Protein AF-A0A8D8FX89-F1 (afdb_monomer_lite)

Sequence (157 aa):
HHYVAQTLTFMVSGNMDKGSTEYHLEAAITKVFGTEAGWYVCDEAIQLLGGNGYMKATGLEQFMRDMRVFRIFEGANDVLRLFIALTGIQFAGQQLKGLQKAFKNPLMNMGLILQEGSKRLSRSIGSGGTNLEQFVADTLKDSAKLCAQSRSADNDR

Structure (mmCIF, N/CA/C/O backbone):
data_AF-A0A8D8FX89-F1
#
_entry.id   AF-A0A8D8FX89-F1
#
loop_
_atom_site.group_PDB
_atom_site.id
_atom_site.type_symbol
_atom_site.label_atom_id
_atom_site.label_alt_id
_atom_site.label_comp_id
_atom_site.label_asym_id
_atom_site.label_entity_id
_atom_site.label_seq_id
_atom_site.pdbx_PDB_ins_code
_atom_site.Cartn_x
_atom_site.Cartn_y
_atom_site.Cartn_z
_atom_site.occupancy
_atom_site.B_iso_or_equiv
_atom_site.auth_seq_id
_atom_site.auth_comp_id
_atom_site.auth_asym_id
_atom_site.auth_atom_id
_atom_site.pdbx_PDB_model_num
ATOM 1 N N . HIS A 1 1 ? 8.819 -2.875 -1.252 1.00 86.81 1 HIS A N 1
ATOM 2 C CA . HIS A 1 1 ? 7.645 -2.277 -1.930 1.00 86.81 1 HIS A CA 1
ATOM 3 C C . HIS A 1 1 ? 6.708 -3.311 -2.548 1.00 86.81 1 HIS A C 1
ATOM 5 O O . HIS A 1 1 ? 5.559 -3.367 -2.128 1.00 86.81 1 HIS A O 1
ATOM 11 N N . HIS A 1 2 ? 7.178 -4.161 -3.470 1.00 93.81 2 HIS A N 1
ATOM 12 C CA . HIS A 1 2 ? 6.320 -5.123 -4.181 1.00 93.81 2 HIS A CA 1
ATOM 13 C C . HIS A 1 2 ? 5.500 -6.051 -3.262 1.00 93.81 2 HIS A C 1
ATOM 15 O O . HIS A 1 2 ? 4.281 -6.094 -3.379 1.00 93.81 2 HIS A O 1
ATOM 21 N N . TYR A 1 3 ? 6.145 -6.705 -2.287 1.00 97.00 3 TYR A N 1
ATOM 22 C CA . TYR A 1 3 ? 5.474 -7.611 -1.341 1.00 97.00 3 TYR A CA 1
ATOM 23 C C . TYR A 1 3 ? 4.303 -6.955 -0.589 1.00 97.00 3 TYR A C 1
ATOM 25 O O . TYR A 1 3 ? 3.225 -7.533 -0.465 1.00 97.00 3 TYR A O 1
ATOM 33 N N . VAL A 1 4 ? 4.489 -5.713 -0.129 1.00 96.75 4 VAL A N 1
ATOM 34 C CA . VAL A 1 4 ? 3.443 -4.963 0.582 1.00 96.75 4 VAL A CA 1
ATOM 35 C C . VAL A 1 4 ? 2.292 -4.621 -0.364 1.00 96.75 4 VAL A C 1
ATOM 37 O O . VAL A 1 4 ? 1.142 -4.856 -0.016 1.00 96.75 4 VAL A O 1
ATOM 40 N N . ALA A 1 5 ? 2.583 -4.135 -1.576 1.00 96.44 5 ALA A N 1
ATOM 41 C CA . ALA A 1 5 ? 1.551 -3.796 -2.559 1.00 96.44 5 ALA A CA 1
ATOM 42 C C . ALA A 1 5 ? 0.707 -5.022 -2.949 1.00 96.44 5 ALA A C 1
ATOM 44 O O . ALA A 1 5 ? -0.521 -4.942 -3.010 1.00 96.44 5 ALA A O 1
ATOM 45 N N . GLN A 1 6 ? 1.362 -6.168 -3.146 1.00 97.19 6 GLN A N 1
ATOM 46 C CA . GLN A 1 6 ? 0.696 -7.436 -3.417 1.00 97.19 6 GLN A CA 1
ATOM 47 C C . GLN A 1 6 ? -0.192 -7.860 -2.238 1.00 97.19 6 GLN A C 1
ATOM 49 O O . GLN A 1 6 ? -1.367 -8.162 -2.434 1.00 97.19 6 GLN A O 1
ATOM 54 N N . THR A 1 7 ? 0.337 -7.809 -1.012 1.00 97.94 7 THR A N 1
ATOM 55 C CA . THR A 1 7 ? -0.406 -8.174 0.206 1.00 97.94 7 THR A CA 1
ATOM 56 C C . THR A 1 7 ? -1.643 -7.295 0.401 1.00 97.94 7 THR A C 1
ATOM 58 O O . THR A 1 7 ? -2.725 -7.816 0.653 1.00 97.94 7 THR A O 1
ATOM 61 N N . LEU A 1 8 ? -1.514 -5.975 0.231 1.00 97.38 8 LEU A N 1
ATOM 62 C CA . LEU A 1 8 ? -2.633 -5.031 0.316 1.00 97.38 8 LEU A CA 1
ATOM 63 C C . LEU A 1 8 ? -3.727 -5.359 -0.710 1.00 97.38 8 LEU A C 1
ATOM 65 O O . LEU A 1 8 ? -4.900 -5.453 -0.361 1.00 97.38 8 LEU A O 1
ATOM 69 N N . THR A 1 9 ? -3.331 -5.616 -1.958 1.00 96.75 9 THR A N 1
ATOM 70 C CA . THR A 1 9 ? -4.263 -5.940 -3.049 1.00 96.75 9 THR A CA 1
ATOM 71 C C . THR A 1 9 ? -5.046 -7.225 -2.770 1.00 96.75 9 THR A C 1
ATOM 73 O O . THR A 1 9 ? -6.272 -7.251 -2.902 1.00 96.75 9 THR A O 1
ATOM 76 N N . PHE A 1 10 ? -4.363 -8.289 -2.339 1.00 97.88 10 PHE A N 1
ATOM 77 C CA . PHE A 1 10 ? -5.017 -9.561 -2.013 1.00 97.88 10 PHE A CA 1
ATOM 78 C C . PHE A 1 10 ? -5.865 -9.494 -0.742 1.00 97.88 10 PHE A C 1
ATOM 80 O O . PHE A 1 10 ? -6.912 -10.129 -0.665 1.00 97.88 10 PHE A O 1
ATOM 87 N N . MET A 1 11 ? -5.457 -8.700 0.245 1.00 97.31 11 MET A N 1
ATOM 88 C CA . MET A 1 11 ? -6.252 -8.484 1.450 1.00 97.31 11 MET A CA 1
ATOM 89 C C . MET A 1 11 ? -7.567 -7.762 1.132 1.00 97.31 11 MET A C 1
ATOM 91 O O . MET A 1 11 ? -8.620 -8.191 1.594 1.00 97.31 11 MET A O 1
ATOM 95 N N . VAL A 1 12 ? -7.525 -6.693 0.329 1.00 96.94 12 VAL A N 1
ATOM 96 C CA . VAL A 1 12 ? -8.732 -5.935 -0.036 1.00 96.94 12 VAL A CA 1
ATOM 97 C C . VAL A 1 12 ? -9.670 -6.777 -0.896 1.00 96.94 12 VAL A C 1
ATOM 99 O O . VAL A 1 12 ? -10.850 -6.871 -0.570 1.00 96.94 12 VAL A O 1
ATOM 102 N N . SER A 1 13 ? -9.158 -7.446 -1.932 1.00 97.00 13 SER A N 1
ATOM 103 C CA . SER A 1 13 ? -9.977 -8.356 -2.753 1.00 97.00 13 SER A CA 1
ATOM 104 C C . SER A 1 13 ? -10.581 -9.490 -1.922 1.00 97.00 13 SER A C 1
ATOM 106 O O . SER A 1 13 ? -11.785 -9.712 -1.983 1.00 97.00 13 SER A O 1
ATOM 108 N N . GLY A 1 14 ? -9.800 -10.119 -1.040 1.00 97.31 14 GLY A N 1
ATOM 109 C CA . GLY A 1 14 ? -10.310 -11.149 -0.135 1.00 97.31 14 GLY A CA 1
ATOM 110 C C . GLY A 1 14 ? -11.377 -10.644 0.846 1.00 97.31 14 GLY A C 1
ATOM 111 O O . GLY A 1 14 ? -12.271 -11.400 1.222 1.00 97.31 14 GLY A O 1
ATOM 112 N N . ASN A 1 15 ? -11.322 -9.375 1.262 1.00 95.81 15 ASN A N 1
ATOM 113 C CA . ASN A 1 15 ? -12.380 -8.761 2.069 1.00 95.81 15 ASN A CA 1
ATOM 114 C C . ASN A 1 15 ? -13.655 -8.518 1.247 1.00 95.81 15 ASN A C 1
ATOM 116 O O . ASN A 1 15 ? -14.753 -8.743 1.758 1.00 95.81 15 ASN A O 1
ATOM 120 N N . MET A 1 16 ? -13.517 -8.100 -0.014 1.00 95.88 16 MET A N 1
ATOM 121 C CA . MET A 1 16 ? -14.644 -7.921 -0.938 1.00 95.88 16 MET A CA 1
ATOM 122 C C . MET A 1 16 ? -15.337 -9.257 -1.234 1.00 95.88 16 MET A C 1
ATOM 124 O O . MET A 1 16 ? -16.559 -9.340 -1.137 1.00 95.88 16 MET A O 1
ATOM 128 N N . ASP A 1 17 ? -14.570 -10.319 -1.485 1.00 97.38 17 ASP A N 1
ATOM 129 C CA . ASP A 1 17 ? -15.102 -11.666 -1.738 1.00 97.38 17 ASP A CA 1
ATOM 130 C C . ASP A 1 17 ? -15.859 -12.237 -0.527 1.00 97.38 17 ASP A C 1
ATOM 132 O O . ASP A 1 17 ? -16.818 -12.993 -0.675 1.00 97.38 17 ASP A O 1
ATOM 136 N N . LYS A 1 18 ? -15.471 -11.840 0.693 1.00 96.19 18 LYS A N 1
ATOM 137 C CA . LYS A 1 18 ? -16.187 -12.173 1.938 1.00 96.19 18 LYS A CA 1
ATOM 138 C C . LYS A 1 18 ? -17.456 -11.340 2.162 1.00 96.19 18 LYS A C 1
ATOM 140 O O . LYS A 1 18 ? -18.119 -11.522 3.181 1.00 96.19 18 LYS A O 1
ATOM 145 N N . GLY A 1 19 ? -17.793 -10.433 1.245 1.00 94.44 19 GLY A N 1
ATOM 146 C CA . GLY A 1 19 ? -18.969 -9.572 1.329 1.00 94.44 19 GLY A CA 1
ATOM 147 C C . GLY A 1 19 ? -18.790 -8.343 2.222 1.00 94.44 19 GLY A C 1
ATOM 148 O O . GLY A 1 19 ? -19.790 -7.774 2.658 1.00 94.44 19 GLY A O 1
ATOM 149 N N . SER A 1 20 ? -17.552 -7.924 2.519 1.00 93.62 20 SER A N 1
ATOM 150 C CA . SER A 1 20 ? -17.333 -6.659 3.230 1.00 93.62 20 SER A CA 1
ATOM 151 C C . SER A 1 20 ? -17.839 -5.494 2.382 1.00 93.62 20 SER A C 1
ATOM 153 O O . SER A 1 20 ? -17.449 -5.353 1.224 1.00 93.62 20 SER A O 1
ATOM 155 N N . THR A 1 21 ? -18.682 -4.642 2.960 1.00 90.19 21 THR A N 1
ATOM 156 C CA . THR A 1 21 ? -19.192 -3.427 2.303 1.00 90.19 21 THR A CA 1
ATOM 157 C C . THR A 1 21 ? -18.333 -2.199 2.601 1.00 90.19 21 THR A C 1
ATOM 159 O O . THR A 1 21 ? -18.351 -1.236 1.845 1.00 90.19 21 THR A O 1
ATOM 162 N N . GLU A 1 22 ? -17.542 -2.246 3.673 1.00 88.56 22 GLU A N 1
ATOM 163 C CA . GLU A 1 22 ? -16.663 -1.164 4.117 1.00 88.56 22 GLU A CA 1
ATOM 164 C C . GLU A 1 22 ? -15.215 -1.506 3.741 1.00 88.56 22 GLU A C 1
ATOM 166 O O . GLU A 1 22 ? -14.505 -2.168 4.493 1.00 88.56 22 GLU A O 1
ATOM 171 N N . TYR A 1 23 ? -14.794 -1.118 2.535 1.00 92.31 23 TYR A N 1
ATOM 172 C CA . TYR A 1 23 ? -13.415 -1.325 2.052 1.00 92.31 23 TYR A CA 1
ATOM 173 C C . TYR A 1 23 ? -12.831 -0.098 1.340 1.00 92.31 23 TYR A C 1
ATOM 175 O O . TYR A 1 23 ? -11.728 -0.147 0.791 1.00 92.31 23 TYR A O 1
ATOM 183 N N . HIS A 1 24 ? -13.574 1.011 1.293 1.00 92.69 24 HIS A N 1
ATOM 184 C CA . HIS A 1 24 ? -13.187 2.201 0.535 1.00 92.69 24 HIS A CA 1
ATOM 185 C C . HIS A 1 24 ? -11.870 2.809 1.031 1.00 92.69 24 HIS A C 1
ATOM 187 O O . HIS A 1 24 ? -11.076 3.302 0.228 1.00 92.69 24 HIS A O 1
ATOM 193 N N . LEU A 1 25 ? -11.616 2.750 2.342 1.00 94.00 25 LEU A N 1
ATOM 194 C CA . LEU A 1 25 ? -10.399 3.284 2.943 1.00 94.00 25 LEU A CA 1
ATOM 195 C C . LEU A 1 25 ? -9.182 2.429 2.571 1.00 94.00 25 LEU A C 1
ATOM 197 O O . LEU A 1 25 ? -8.175 2.947 2.091 1.00 94.00 25 LEU A O 1
ATOM 201 N N . GLU A 1 26 ? -9.291 1.114 2.737 1.00 94.75 26 GLU A N 1
ATOM 202 C CA . GLU A 1 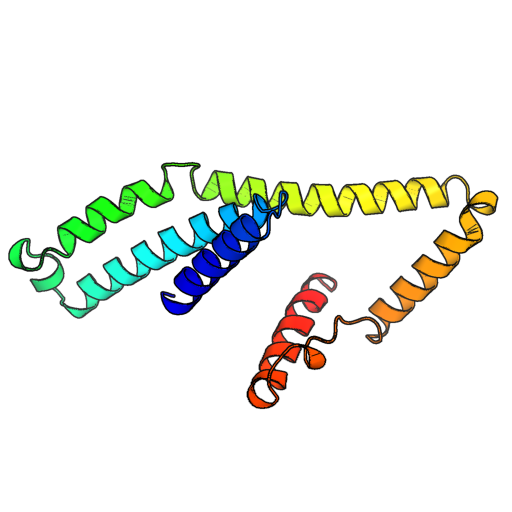26 ? -8.247 0.144 2.421 1.00 94.75 26 GLU A CA 1
ATOM 203 C C . GLU A 1 26 ? -7.951 0.116 0.918 1.00 94.75 26 GLU A C 1
ATOM 205 O O . GLU A 1 26 ? -6.786 0.044 0.519 1.00 94.75 26 GLU A O 1
ATOM 210 N N . ALA A 1 27 ? -8.977 0.247 0.073 1.00 95.88 27 ALA A N 1
ATOM 211 C CA . ALA A 1 27 ? -8.822 0.371 -1.372 1.00 95.88 27 ALA A CA 1
ATOM 212 C C . ALA A 1 27 ? -8.066 1.654 -1.756 1.00 95.88 27 ALA A C 1
ATOM 214 O O . ALA A 1 27 ? -7.130 1.595 -2.557 1.00 95.88 27 ALA A O 1
ATOM 215 N N . ALA A 1 28 ? -8.400 2.799 -1.146 1.00 97.00 28 ALA A N 1
ATOM 216 C CA . ALA A 1 28 ? -7.690 4.057 -1.378 1.00 97.00 28 ALA A CA 1
ATOM 217 C C . ALA A 1 28 ? -6.213 3.967 -0.952 1.00 97.00 28 ALA A C 1
ATOM 219 O O . ALA A 1 28 ? -5.329 4.368 -1.713 1.00 97.00 28 ALA A O 1
ATOM 220 N N . ILE A 1 29 ? -5.931 3.385 0.222 1.00 97.06 29 ILE A N 1
ATOM 221 C CA . ILE A 1 29 ? -4.561 3.144 0.708 1.00 97.06 29 ILE A CA 1
ATOM 222 C C . ILE A 1 29 ? -3.797 2.254 -0.278 1.00 97.06 29 ILE A C 1
ATOM 224 O O . ILE A 1 29 ? -2.672 2.577 -0.664 1.00 97.06 29 ILE A O 1
ATOM 228 N N . THR A 1 30 ? -4.422 1.163 -0.723 1.00 97.44 30 THR A N 1
ATOM 229 C CA . THR A 1 30 ? -3.826 0.202 -1.660 1.00 97.44 30 THR A CA 1
ATOM 230 C C . THR A 1 30 ? -3.499 0.854 -2.999 1.00 97.44 30 THR A C 1
ATOM 232 O O . THR A 1 30 ? -2.401 0.655 -3.517 1.00 97.44 30 THR A O 1
ATOM 235 N N . LYS A 1 31 ? -4.397 1.689 -3.536 1.00 97.38 31 LYS 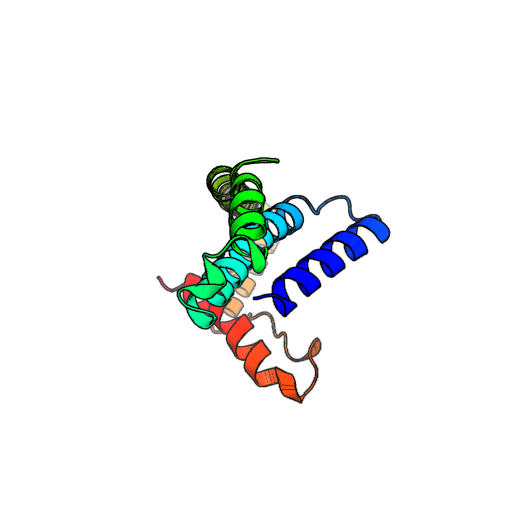A N 1
ATOM 236 C CA . LYS A 1 31 ? -4.171 2.426 -4.785 1.00 97.38 31 LYS A CA 1
ATOM 237 C C . LYS A 1 31 ? -2.996 3.391 -4.649 1.00 97.38 31 LYS A C 1
ATOM 239 O O . LYS A 1 31 ? -2.076 3.357 -5.469 1.00 97.38 31 LYS A O 1
ATOM 244 N N . VAL A 1 32 ? -2.989 4.235 -3.616 1.00 97.81 32 VAL A N 1
ATOM 245 C CA . VAL A 1 32 ? -1.901 5.204 -3.397 1.00 97.81 32 VAL A CA 1
ATOM 246 C C . VAL A 1 32 ? -0.566 4.477 -3.244 1.00 97.81 32 VAL A C 1
ATOM 248 O O . VAL A 1 32 ? 0.375 4.765 -3.983 1.00 97.81 32 VAL A O 1
ATOM 251 N N . PHE A 1 33 ? -0.501 3.483 -2.354 1.00 97.81 33 PHE A N 1
ATOM 252 C CA . PHE A 1 33 ? 0.731 2.745 -2.092 1.00 97.81 33 PHE A CA 1
ATOM 253 C C . PHE A 1 33 ? 1.205 1.962 -3.317 1.00 97.81 33 PHE A C 1
ATOM 255 O O . PHE A 1 33 ? 2.374 2.045 -3.679 1.00 97.81 33 PHE A O 1
ATOM 262 N N . GLY A 1 34 ? 0.317 1.209 -3.970 1.00 97.19 34 GLY A N 1
ATOM 263 C CA . GLY A 1 34 ? 0.667 0.351 -5.101 1.00 97.19 34 GLY A CA 1
ATOM 264 C C . GLY A 1 34 ? 1.204 1.139 -6.293 1.00 97.19 34 GLY A C 1
ATOM 265 O O . GLY A 1 34 ? 2.201 0.746 -6.896 1.00 97.19 34 GLY A O 1
ATOM 266 N N . THR A 1 35 ? 0.599 2.288 -6.594 1.00 97.44 35 THR A N 1
ATOM 267 C CA . THR A 1 35 ? 1.019 3.125 -7.729 1.00 97.44 35 THR A CA 1
ATOM 268 C C . THR A 1 35 ? 2.348 3.836 -7.480 1.00 97.44 35 THR A C 1
ATOM 270 O O . THR A 1 35 ? 3.167 3.942 -8.392 1.00 97.44 35 THR A O 1
ATOM 273 N N . GLU A 1 36 ? 2.618 4.269 -6.247 1.00 97.25 36 GLU A N 1
ATOM 274 C CA . GLU A 1 36 ? 3.906 4.870 -5.875 1.00 97.25 36 GLU A CA 1
ATOM 275 C C . GLU A 1 36 ? 5.012 3.830 -5.728 1.00 97.25 36 GLU A C 1
ATOM 277 O O . GLU A 1 36 ? 6.132 4.061 -6.176 1.00 97.25 36 GLU A O 1
ATOM 282 N N . ALA A 1 37 ? 4.685 2.658 -5.184 1.00 97.25 37 ALA A N 1
ATOM 283 C CA . ALA A 1 37 ? 5.575 1.509 -5.147 1.00 97.25 37 ALA A CA 1
ATOM 284 C C . ALA A 1 37 ? 5.993 1.079 -6.558 1.00 97.25 37 ALA A C 1
ATOM 286 O O . ALA A 1 37 ? 7.175 0.842 -6.791 1.00 97.25 37 ALA A O 1
ATOM 287 N N . GLY A 1 38 ? 5.042 0.988 -7.494 1.00 96.25 38 GLY A N 1
ATOM 288 C CA . GLY A 1 38 ? 5.332 0.650 -8.886 1.00 96.25 38 GLY A CA 1
ATOM 289 C C . GLY A 1 38 ? 6.221 1.696 -9.557 1.00 96.25 38 GLY A C 1
ATOM 290 O O . GLY A 1 38 ? 7.206 1.336 -10.191 1.00 96.25 38 GLY A O 1
ATOM 291 N N . TRP A 1 39 ? 5.928 2.986 -9.349 1.00 96.94 39 TRP A N 1
ATOM 292 C CA . TRP A 1 39 ? 6.765 4.075 -9.856 1.00 96.94 39 TRP A CA 1
ATOM 293 C C . TRP A 1 39 ? 8.202 3.980 -9.329 1.00 96.94 39 TRP A C 1
ATOM 295 O O . TRP A 1 39 ? 9.139 4.009 -10.119 1.00 96.94 39 TRP A O 1
ATOM 305 N N . TYR A 1 40 ? 8.363 3.809 -8.014 1.00 96.88 40 TYR A N 1
ATOM 306 C CA . TYR A 1 40 ? 9.670 3.680 -7.369 1.00 96.88 40 TYR A CA 1
ATOM 307 C C . TYR A 1 40 ? 10.467 2.488 -7.911 1.00 96.88 40 TYR A C 1
ATOM 309 O O . TYR A 1 40 ? 11.634 2.626 -8.248 1.00 96.88 40 TYR A O 1
ATOM 317 N N . VAL A 1 41 ? 9.833 1.320 -8.052 1.00 96.56 41 VAL A N 1
ATOM 318 C CA . VAL A 1 41 ? 10.510 0.124 -8.578 1.00 96.56 41 VAL A CA 1
ATOM 319 C C . VAL A 1 41 ? 10.954 0.320 -10.032 1.00 96.56 41 VAL A C 1
ATOM 321 O O . VAL A 1 41 ? 12.053 -0.101 -10.381 1.00 96.56 41 VAL A O 1
ATOM 324 N N . CYS A 1 42 ? 10.134 0.954 -10.877 1.00 95.81 42 CYS A N 1
ATOM 325 C CA . CYS A 1 42 ? 10.518 1.255 -12.259 1.00 95.81 42 CYS A CA 1
ATOM 326 C C . CYS A 1 42 ? 11.694 2.240 -12.336 1.00 95.81 42 CYS A C 1
ATOM 328 O O . CYS A 1 42 ? 12.602 2.033 -13.139 1.00 95.81 42 CYS A O 1
ATOM 330 N N . ASP A 1 43 ? 11.680 3.279 -11.503 1.00 96.88 43 ASP A N 1
ATOM 331 C CA . ASP A 1 43 ? 12.740 4.289 -11.427 1.00 96.88 43 ASP A CA 1
ATOM 332 C C . ASP A 1 43 ? 14.080 3.662 -11.004 1.00 96.88 43 ASP A C 1
ATOM 334 O O . ASP A 1 43 ? 15.082 3.777 -11.710 1.00 96.88 43 ASP A O 1
ATOM 338 N N . GLU A 1 44 ? 14.071 2.867 -9.929 1.00 97.50 44 GLU A N 1
ATOM 339 C CA . GLU A 1 44 ? 15.253 2.134 -9.460 1.00 97.50 44 GLU A CA 1
ATOM 340 C C . GLU A 1 44 ? 15.759 1.125 -10.499 1.00 97.50 44 GLU A C 1
ATOM 342 O O . GLU A 1 44 ? 16.965 0.975 -10.686 1.00 97.50 44 GLU A O 1
ATOM 347 N N . ALA A 1 45 ? 14.861 0.448 -11.223 1.00 96.38 45 ALA A N 1
ATOM 348 C CA . ALA A 1 45 ? 15.260 -0.469 -12.288 1.00 96.38 45 ALA A CA 1
ATOM 349 C C . ALA A 1 45 ? 16.016 0.261 -13.410 1.00 96.38 45 ALA A C 1
ATOM 351 O O . ALA A 1 45 ? 17.050 -0.225 -13.870 1.00 96.38 45 ALA A O 1
ATOM 352 N N . ILE A 1 46 ? 15.550 1.442 -13.827 1.00 97.12 46 ILE A N 1
ATOM 353 C CA . ILE A 1 46 ? 16.260 2.262 -14.818 1.00 97.12 46 ILE A CA 1
ATOM 354 C C . ILE A 1 46 ? 17.620 2.695 -14.272 1.00 97.12 46 ILE A C 1
ATOM 356 O O . ILE A 1 46 ? 18.626 2.559 -14.969 1.00 97.12 46 ILE A O 1
ATOM 360 N N . GLN A 1 47 ? 17.666 3.149 -13.019 1.00 97.50 47 GLN A N 1
ATOM 361 C CA . GLN A 1 47 ? 18.898 3.587 -12.373 1.00 97.50 47 GLN A CA 1
ATOM 362 C C . GLN A 1 47 ? 19.942 2.461 -12.282 1.00 97.50 47 GLN A C 1
ATOM 364 O O . GLN A 1 47 ? 21.119 2.693 -12.564 1.00 97.50 47 GLN A O 1
ATOM 369 N N . LEU A 1 48 ? 19.520 1.236 -11.954 1.00 97.25 48 LEU A N 1
ATOM 370 C CA . LEU A 1 48 ? 20.386 0.054 -11.886 1.00 97.25 48 LEU A CA 1
ATOM 371 C C . LEU A 1 48 ? 20.962 -0.341 -13.252 1.00 97.25 48 LEU A C 1
ATOM 373 O O . LEU A 1 48 ? 22.117 -0.756 -13.331 1.00 97.25 48 LEU A O 1
ATOM 377 N N . LEU A 1 49 ? 20.185 -0.205 -14.332 1.00 96.50 49 LEU A N 1
ATOM 378 C CA . LEU A 1 49 ? 20.658 -0.479 -15.694 1.00 96.50 49 LEU A CA 1
ATOM 379 C C . LEU A 1 49 ? 21.458 0.688 -16.306 1.00 96.50 49 LEU A C 1
ATOM 381 O O . LEU A 1 49 ? 22.017 0.544 -17.400 1.00 96.50 49 LEU A O 1
ATOM 385 N N . GLY A 1 50 ? 21.521 1.841 -15.636 1.00 95.31 50 GLY A N 1
ATOM 386 C CA . GLY A 1 50 ? 22.205 3.037 -16.118 1.00 95.31 50 GLY A CA 1
ATOM 387 C C . GLY A 1 50 ? 21.688 3.481 -17.490 1.00 95.31 50 GLY A C 1
ATOM 388 O O . GLY A 1 50 ? 20.488 3.472 -17.758 1.00 95.31 50 GLY A O 1
ATOM 389 N N . GLY A 1 51 ? 22.601 3.827 -18.404 1.00 94.50 51 GLY A N 1
ATOM 390 C CA . GLY A 1 51 ? 22.236 4.270 -19.756 1.00 94.50 51 GLY A CA 1
ATOM 391 C C . GLY A 1 51 ? 21.355 3.272 -20.518 1.00 94.50 51 GLY A C 1
ATOM 392 O O . GLY A 1 51 ? 20.463 3.691 -21.253 1.00 94.50 51 GLY A O 1
ATOM 393 N N . ASN A 1 52 ? 21.527 1.965 -20.285 1.00 95.00 52 ASN A N 1
ATOM 394 C CA . ASN A 1 52 ? 20.710 0.930 -20.924 1.00 95.00 52 ASN A CA 1
ATOM 395 C C . ASN A 1 52 ? 19.254 0.954 -20.442 1.00 95.00 52 ASN A C 1
ATOM 397 O O . ASN A 1 52 ? 18.353 0.667 -21.229 1.00 95.00 52 ASN A O 1
ATOM 401 N N . GLY A 1 53 ? 19.001 1.343 -19.189 1.00 94.50 53 GLY A N 1
ATOM 402 C CA . GLY A 1 53 ? 17.644 1.488 -18.657 1.00 94.50 53 GLY A CA 1
ATOM 403 C C . GLY A 1 53 ? 16.836 2.564 -19.387 1.00 94.50 53 GLY A C 1
ATOM 404 O O . GLY A 1 53 ? 15.621 2.448 -19.514 1.00 94.50 53 GLY A O 1
ATOM 405 N N . TYR A 1 54 ? 17.518 3.569 -19.944 1.00 94.75 54 TYR A N 1
ATOM 406 C CA . TYR A 1 54 ? 16.906 4.630 -20.746 1.00 94.75 54 TYR A CA 1
ATOM 407 C C . TYR A 1 54 ? 16.709 4.247 -22.225 1.00 94.75 54 TYR A C 1
ATOM 409 O O . TYR A 1 54 ? 15.987 4.918 -22.963 1.00 94.75 54 TYR A O 1
ATOM 417 N N . MET A 1 55 ? 17.358 3.178 -22.698 1.00 97.19 55 MET A N 1
ATOM 418 C CA . MET A 1 55 ? 17.265 2.766 -24.099 1.00 97.19 55 MET A CA 1
ATOM 419 C C . MET A 1 55 ? 15.944 2.050 -24.375 1.00 97.19 55 MET A C 1
ATOM 421 O O . MET A 1 55 ? 15.587 1.101 -23.683 1.00 97.19 55 MET A 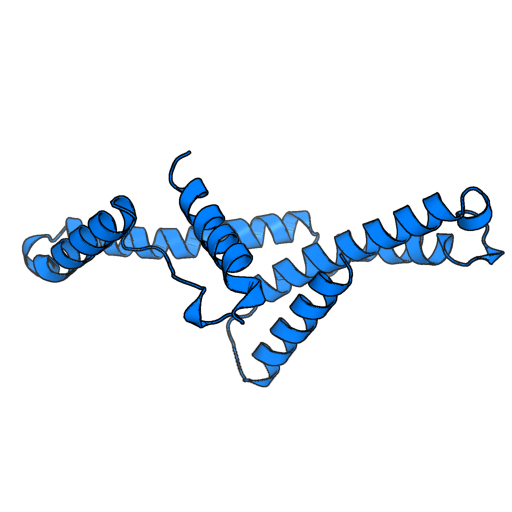O 1
ATOM 425 N N . LYS A 1 56 ? 15.273 2.409 -25.477 1.00 95.00 56 LYS A N 1
ATOM 426 C CA . LYS A 1 56 ? 14.015 1.767 -25.910 1.00 95.00 56 LYS A CA 1
ATOM 427 C C . LYS A 1 56 ? 14.101 0.242 -26.024 1.00 95.00 56 LYS A C 1
ATOM 429 O O . LYS A 1 56 ? 13.109 -0.438 -25.800 1.00 95.00 56 LYS A O 1
ATOM 434 N N . ALA A 1 57 ? 15.279 -0.293 -26.349 1.00 93.94 57 ALA A N 1
ATOM 435 C CA . ALA A 1 57 ? 15.501 -1.729 -26.495 1.00 93.94 57 ALA A CA 1
ATOM 436 C C . ALA A 1 57 ? 15.224 -2.532 -25.208 1.00 93.94 57 ALA A C 1
ATOM 438 O O . ALA A 1 57 ? 14.873 -3.703 -25.304 1.00 93.94 57 ALA A O 1
ATOM 439 N N . THR A 1 58 ? 15.361 -1.928 -24.020 1.00 92.56 58 THR A N 1
ATOM 440 C CA . THR A 1 58 ? 15.068 -2.608 -22.745 1.00 92.56 58 THR A CA 1
ATOM 441 C C . THR A 1 58 ? 13.591 -2.546 -22.358 1.00 92.56 58 THR A C 1
ATOM 443 O O . THR A 1 58 ? 13.162 -3.288 -21.480 1.00 92.56 58 THR A O 1
ATOM 446 N N . GLY A 1 59 ? 12.805 -1.659 -22.980 1.00 94.06 59 GLY A N 1
ATOM 447 C CA . GLY A 1 59 ? 11.388 -1.446 -22.673 1.00 94.06 59 GLY A CA 1
ATOM 448 C C . GLY A 1 59 ? 11.101 -0.764 -21.327 1.00 94.06 59 GLY A C 1
ATOM 449 O O . GLY A 1 59 ? 9.959 -0.382 -21.081 1.00 94.06 59 GLY A O 1
ATOM 450 N N . LEU A 1 60 ? 12.101 -0.549 -20.461 1.00 94.62 60 LEU A N 1
ATOM 451 C CA . LEU A 1 60 ? 11.899 0.052 -19.134 1.00 94.62 60 LEU A CA 1
ATOM 452 C C . LEU A 1 60 ? 11.410 1.503 -19.209 1.00 94.62 60 LEU A C 1
ATOM 454 O O . LEU A 1 60 ? 10.538 1.894 -18.435 1.00 94.62 60 LEU A O 1
ATOM 458 N N . GLU A 1 61 ? 11.900 2.275 -20.183 1.00 94.31 61 GLU A N 1
ATOM 459 C CA . GLU A 1 61 ? 11.425 3.643 -20.432 1.00 94.31 61 GLU A CA 1
ATOM 460 C C . GLU A 1 61 ? 9.916 3.680 -20.718 1.00 94.31 61 GLU A C 1
ATOM 462 O O . GLU A 1 61 ? 9.201 4.558 -20.229 1.00 94.31 61 GLU A O 1
ATOM 467 N N . GLN A 1 62 ? 9.412 2.674 -21.444 1.00 96.25 62 GLN A N 1
ATOM 468 C CA . GLN A 1 62 ? 7.994 2.554 -21.748 1.00 96.25 62 GLN A CA 1
ATOM 469 C C . GLN A 1 62 ? 7.192 2.255 -20.485 1.00 96.25 62 GLN A C 1
ATOM 471 O O . GLN A 1 62 ? 6.228 2.965 -20.209 1.00 96.25 62 GLN A O 1
ATOM 476 N N . PHE A 1 63 ? 7.627 1.282 -19.681 1.00 95.81 63 PHE A N 1
ATOM 477 C CA . PHE A 1 63 ? 6.976 0.981 -18.405 1.00 95.81 63 PHE A CA 1
ATOM 478 C C . PHE A 1 63 ? 6.937 2.191 -17.470 1.00 95.81 63 PHE A C 1
ATOM 480 O O . PHE A 1 63 ? 5.911 2.445 -16.842 1.00 95.81 63 PHE A O 1
ATOM 487 N N . MET A 1 64 ? 8.017 2.972 -17.394 1.00 95.94 64 MET A N 1
ATOM 488 C CA . MET A 1 64 ? 8.040 4.179 -16.570 1.00 95.94 64 MET A CA 1
ATOM 489 C C . MET A 1 64 ? 7.031 5.223 -17.065 1.00 95.94 64 MET A C 1
ATOM 491 O O . MET A 1 64 ? 6.301 5.800 -16.256 1.00 95.94 64 MET A O 1
ATOM 495 N N . ARG A 1 65 ? 6.930 5.442 -18.385 1.00 96.69 65 ARG A N 1
ATOM 496 C CA . ARG A 1 65 ? 5.909 6.331 -18.966 1.00 96.69 65 ARG A CA 1
ATOM 497 C C . ARG A 1 65 ? 4.495 5.856 -18.643 1.00 96.69 65 ARG A C 1
ATOM 499 O O . ARG A 1 65 ? 3.676 6.665 -18.208 1.00 96.69 65 ARG A O 1
ATOM 506 N N . ASP A 1 66 ? 4.234 4.564 -18.799 1.00 96.56 66 ASP A N 1
ATOM 507 C CA . ASP A 1 66 ? 2.918 3.975 -18.553 1.00 96.56 66 ASP A CA 1
ATOM 508 C C . ASP A 1 66 ? 2.546 4.071 -17.065 1.00 96.56 66 ASP A C 1
ATOM 510 O O . ASP A 1 66 ? 1.433 4.464 -16.720 1.00 96.56 66 ASP A O 1
ATOM 514 N N . MET A 1 67 ? 3.500 3.847 -16.155 1.00 96.00 67 MET A N 1
ATOM 515 C CA . MET A 1 67 ? 3.286 3.963 -14.709 1.00 96.00 67 MET A CA 1
ATOM 516 C C . MET A 1 67 ? 2.887 5.374 -14.252 1.00 96.00 67 MET A C 1
ATOM 518 O O . MET A 1 67 ? 2.243 5.533 -13.209 1.00 96.00 67 MET A O 1
ATOM 522 N N . ARG A 1 68 ? 3.229 6.422 -15.014 1.00 96.25 68 ARG A N 1
ATOM 523 C CA . ARG A 1 68 ? 3.008 7.812 -14.591 1.00 96.25 68 ARG A CA 1
ATOM 524 C C . ARG A 1 68 ? 1.533 8.158 -14.408 1.00 96.25 68 ARG A C 1
ATOM 526 O O . ARG A 1 68 ? 1.207 8.923 -13.490 1.00 96.25 68 ARG A O 1
ATOM 533 N N . VAL A 1 69 ? 0.664 7.631 -15.275 1.00 97.31 69 VAL A N 1
ATOM 534 C CA . VAL A 1 69 ? -0.775 7.936 -15.261 1.00 97.31 69 VAL A CA 1
ATOM 535 C C . VAL A 1 69 ? -1.469 7.328 -14.045 1.00 97.31 69 VAL A C 1
ATOM 537 O O . VAL A 1 69 ? -2.413 7.921 -13.521 1.00 97.31 69 VAL A O 1
ATOM 540 N N . PHE A 1 70 ? -0.946 6.215 -13.518 1.00 96.75 70 PHE A N 1
ATOM 541 C CA . PHE A 1 70 ? -1.587 5.484 -12.428 1.00 96.75 70 PHE A CA 1
ATOM 542 C C . PHE A 1 70 ? -1.702 6.291 -11.128 1.00 96.75 70 PHE A C 1
ATOM 544 O O . PHE A 1 70 ? -2.635 6.113 -10.347 1.00 96.75 70 PHE A O 1
ATOM 551 N N . ARG A 1 71 ? -0.801 7.254 -10.918 1.00 97.25 71 ARG A N 1
ATOM 552 C CA . ARG A 1 71 ? -0.847 8.182 -9.777 1.00 97.25 71 ARG A CA 1
ATOM 553 C C . ARG A 1 71 ? -1.910 9.285 -9.911 1.00 97.25 71 ARG A C 1
ATOM 555 O O . ARG A 1 71 ? -2.167 9.995 -8.941 1.00 97.25 71 ARG A O 1
ATOM 562 N N . ILE A 1 72 ? -2.493 9.462 -11.099 1.00 97.19 72 ILE A N 1
ATOM 563 C CA . ILE A 1 72 ? -3.414 10.562 -11.436 1.00 97.19 72 ILE A CA 1
ATOM 564 C C . ILE A 1 72 ? -4.836 10.046 -11.670 1.00 97.19 72 ILE A C 1
ATOM 566 O O . ILE A 1 72 ? -5.781 10.609 -11.123 1.00 97.19 72 ILE A O 1
ATOM 570 N N . PHE A 1 73 ? -4.992 9.002 -12.484 1.00 93.31 73 PHE A N 1
ATOM 571 C CA . PHE A 1 73 ? -6.306 8.439 -12.807 1.00 93.31 73 PHE A CA 1
ATOM 572 C C . PHE A 1 73 ? -6.934 7.700 -11.605 1.00 93.31 73 PHE A C 1
ATOM 574 O O . PHE A 1 73 ? -6.246 7.437 -10.611 1.00 93.31 73 PHE A O 1
ATOM 581 N N . GLU A 1 74 ? -8.232 7.383 -11.697 1.00 91.06 74 GLU A N 1
ATOM 582 C CA . GLU A 1 74 ? -9.008 6.680 -10.653 1.00 91.06 74 GLU A CA 1
ATOM 583 C C . GLU A 1 74 ? -8.892 7.338 -9.262 1.00 91.06 74 GLU A C 1
ATOM 585 O O . GLU A 1 74 ? -8.766 6.683 -8.228 1.00 91.06 74 GLU A O 1
ATOM 590 N N . GLY A 1 75 ? -8.876 8.676 -9.260 1.00 93.38 75 GLY A N 1
ATOM 591 C CA . GLY A 1 75 ? -8.600 9.509 -8.091 1.00 93.38 75 GLY A CA 1
ATOM 592 C C . GLY A 1 75 ? -7.107 9.796 -7.934 1.00 93.38 75 GLY A C 1
ATOM 593 O O . GLY A 1 75 ? -6.308 8.906 -7.643 1.00 93.38 75 GLY A O 1
ATOM 594 N N . ALA A 1 76 ? -6.711 11.062 -8.086 1.00 97.25 76 ALA A N 1
ATOM 595 C CA . ALA A 1 76 ? -5.321 11.470 -7.899 1.00 97.25 76 ALA A CA 1
ATOM 596 C C . ALA A 1 76 ? -4.832 11.117 -6.486 1.00 97.25 76 ALA A C 1
ATOM 598 O O . ALA A 1 76 ? -5.572 11.280 -5.514 1.00 97.25 76 ALA A O 1
ATOM 599 N N . ASN A 1 77 ? -3.582 10.657 -6.358 1.00 97.56 77 ASN A N 1
ATOM 600 C CA . ASN A 1 77 ? -3.064 10.159 -5.078 1.00 97.56 77 ASN A CA 1
ATOM 601 C C . ASN A 1 77 ? -3.188 11.185 -3.941 1.00 97.56 77 ASN A C 1
ATOM 603 O O . ASN A 1 77 ? -3.508 10.809 -2.818 1.00 97.56 77 ASN A O 1
ATOM 607 N N . ASP A 1 78 ? -3.008 12.474 -4.224 1.00 96.81 78 ASP A N 1
ATOM 608 C CA . ASP A 1 78 ? -3.133 13.531 -3.214 1.00 96.81 78 ASP A CA 1
ATOM 609 C C . ASP A 1 78 ? -4.585 13.737 -2.762 1.00 96.81 78 ASP A C 1
ATOM 611 O O . ASP A 1 78 ? -4.850 13.920 -1.576 1.00 96.81 78 ASP A O 1
ATOM 615 N N . VAL A 1 79 ? -5.545 13.602 -3.681 1.00 97.31 79 VAL A N 1
ATOM 616 C CA . VAL A 1 79 ? -6.978 13.615 -3.352 1.00 9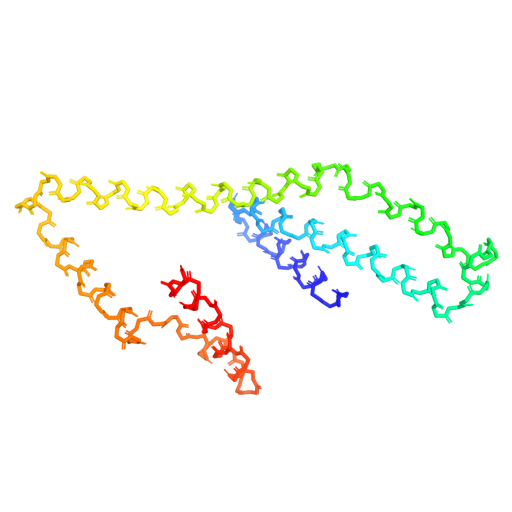7.31 79 VAL A CA 1
ATOM 617 C C . VAL A 1 79 ? -7.341 12.390 -2.512 1.00 97.31 79 VAL A C 1
ATOM 619 O O . VAL A 1 79 ? -8.057 12.517 -1.522 1.00 97.31 79 VAL A O 1
ATOM 622 N N . LEU A 1 80 ? -6.807 11.213 -2.846 1.00 97.62 80 LEU A N 1
ATOM 623 C CA . LEU A 1 80 ? -7.030 9.995 -2.064 1.00 97.62 80 LEU A CA 1
ATOM 624 C C . LEU A 1 80 ? -6.392 10.073 -0.671 1.00 97.62 80 LEU A C 1
ATOM 626 O O . LEU A 1 80 ? -7.003 9.630 0.295 1.00 97.62 80 LEU A O 1
ATOM 630 N N . ARG A 1 81 ? -5.213 10.689 -0.526 1.00 97.19 81 ARG A N 1
ATOM 631 C CA . ARG A 1 81 ? -4.611 10.972 0.790 1.00 97.19 81 ARG A CA 1
ATOM 632 C C . ARG A 1 81 ? -5.505 11.866 1.642 1.00 97.19 81 ARG A C 1
ATOM 634 O O . ARG A 1 81 ? -5.709 11.571 2.818 1.00 97.19 81 ARG A O 1
ATOM 641 N N . LEU A 1 82 ? -6.067 12.922 1.050 1.00 96.88 82 LEU A N 1
ATOM 642 C CA . LEU A 1 82 ? -7.034 13.782 1.733 1.00 96.88 82 LEU A CA 1
ATOM 643 C C . LEU A 1 82 ? -8.287 13.000 2.132 1.00 96.88 82 LEU A C 1
ATOM 645 O O . LEU A 1 82 ? -8.737 13.118 3.268 1.00 96.88 82 LEU A O 1
ATOM 649 N N . PHE A 1 83 ? -8.818 12.163 1.241 1.00 95.75 83 PHE A N 1
ATOM 650 C CA . PHE A 1 83 ? -9.951 11.289 1.540 1.00 95.75 83 PHE A CA 1
ATOM 651 C C . PHE A 1 83 ? -9.661 10.344 2.717 1.00 95.75 83 PHE A C 1
ATOM 653 O O . PHE A 1 83 ? -10.474 10.259 3.638 1.00 95.75 83 PHE A O 1
ATOM 660 N N . ILE A 1 84 ? -8.495 9.688 2.732 1.00 94.94 84 ILE A N 1
ATOM 661 C CA . ILE A 1 84 ? -8.069 8.787 3.815 1.00 94.94 84 ILE A CA 1
ATOM 662 C C . ILE A 1 84 ? -8.016 9.541 5.149 1.00 94.94 84 ILE A C 1
ATOM 664 O O . ILE A 1 84 ? -8.608 9.103 6.137 1.00 94.94 84 ILE A O 1
ATOM 668 N N . ALA A 1 85 ? -7.358 10.703 5.168 1.00 94.56 85 ALA A N 1
ATOM 669 C CA . ALA A 1 85 ? -7.227 11.521 6.369 1.00 94.56 85 ALA A CA 1
ATOM 670 C C . ALA A 1 85 ? -8.590 12.012 6.884 1.00 94.56 85 ALA A C 1
ATOM 672 O O . ALA A 1 85 ? -8.905 11.861 8.065 1.00 94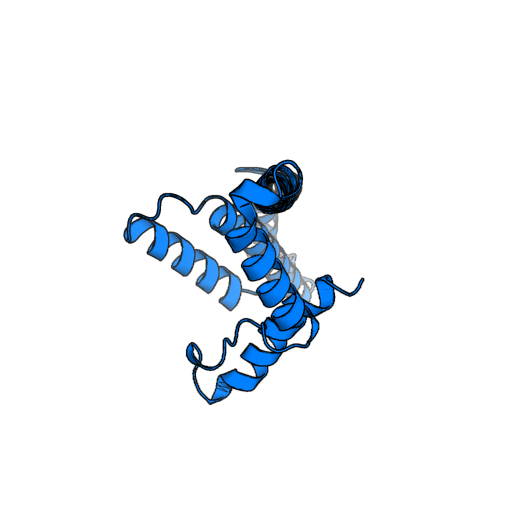.56 85 ALA A O 1
ATOM 673 N N . LEU A 1 86 ? -9.428 12.558 5.998 1.00 94.25 86 LEU A N 1
ATOM 674 C CA . LEU A 1 86 ? -10.743 13.084 6.359 1.00 94.25 86 LEU A CA 1
ATOM 675 C C . LEU A 1 86 ? -11.679 11.987 6.863 1.00 94.25 86 LEU A C 1
ATOM 677 O O . LEU A 1 86 ? -12.365 12.197 7.860 1.00 94.25 86 LEU A O 1
ATOM 681 N N . THR A 1 87 ? -11.679 10.814 6.230 1.00 92.12 87 THR A N 1
ATOM 682 C CA . THR A 1 87 ? -12.495 9.670 6.663 1.00 92.12 87 THR A CA 1
ATOM 683 C C . THR A 1 87 ? -12.077 9.199 8.058 1.00 92.12 87 THR A C 1
ATOM 685 O O . THR A 1 87 ? -12.927 9.011 8.931 1.00 92.12 87 THR A O 1
ATOM 688 N N . GLY A 1 88 ? -10.767 9.105 8.319 1.00 86.19 88 GLY A N 1
ATOM 689 C CA . GLY A 1 88 ? -10.245 8.785 9.651 1.00 86.19 88 GLY A CA 1
ATOM 690 C C . GLY A 1 88 ? -10.654 9.811 10.717 1.00 86.19 88 GLY A C 1
ATOM 691 O O . GLY A 1 88 ? -11.127 9.441 11.795 1.00 86.19 88 GLY A O 1
ATOM 692 N N . ILE A 1 89 ? -10.551 11.108 10.403 1.00 90.06 89 ILE A N 1
ATOM 693 C CA . ILE A 1 89 ? -10.964 12.198 11.302 1.00 90.06 89 ILE A CA 1
ATOM 694 C C . ILE A 1 89 ? -12.476 12.172 11.549 1.00 90.06 89 ILE A C 1
ATOM 696 O O . ILE A 1 89 ? -12.912 12.377 12.682 1.00 90.06 89 ILE A O 1
ATOM 700 N N . GLN A 1 90 ? -13.293 11.908 10.528 1.00 89.31 90 GLN A N 1
ATOM 701 C CA . GLN A 1 90 ? -14.745 11.804 10.676 1.00 89.31 90 GLN A CA 1
ATOM 702 C C . GLN A 1 90 ? -15.127 10.675 11.633 1.00 89.31 90 GLN A C 1
ATOM 704 O O . GLN A 1 90 ? -15.949 10.895 12.526 1.00 89.31 90 GLN A O 1
ATOM 709 N N . PHE A 1 91 ? -14.492 9.507 11.505 1.00 84.62 91 PHE A N 1
ATOM 710 C CA . PHE A 1 91 ? -14.706 8.381 12.411 1.00 84.62 91 PHE A CA 1
ATOM 711 C C . PHE A 1 91 ? -14.366 8.751 13.865 1.00 84.62 91 PHE A C 1
ATOM 713 O O . PHE A 1 91 ? -15.186 8.567 14.767 1.00 84.62 91 PHE A O 1
ATOM 720 N N . ALA A 1 92 ? -13.201 9.362 14.102 1.00 82.62 92 ALA A N 1
ATOM 721 C CA . ALA A 1 92 ? -12.813 9.832 15.434 1.00 82.62 92 ALA A CA 1
ATOM 722 C C . ALA A 1 92 ? -13.760 10.927 15.970 1.00 82.62 92 ALA A C 1
ATOM 724 O O . ALA A 1 92 ? -14.166 10.908 17.134 1.00 82.62 92 ALA A O 1
ATOM 725 N N . GLY A 1 93 ? -14.169 11.863 15.113 1.00 85.94 93 GLY A N 1
ATOM 726 C CA . GLY A 1 93 ? -15.077 12.956 15.451 1.00 85.94 93 GLY A CA 1
ATOM 727 C C . GLY A 1 93 ? -16.474 12.478 15.851 1.00 85.94 93 GLY A C 1
ATOM 728 O O . GLY A 1 93 ? -17.074 13.043 16.767 1.00 85.94 93 GLY A O 1
ATOM 729 N N . GLN A 1 94 ? -16.994 11.420 15.223 1.00 83.12 94 GLN A N 1
ATOM 730 C CA . GLN A 1 94 ? -18.260 10.799 15.626 1.00 83.12 94 GLN A CA 1
ATOM 731 C C . GLN A 1 94 ? -18.182 10.222 17.048 1.00 83.12 94 GLN A C 1
ATOM 733 O O . GLN A 1 94 ? -19.092 10.456 17.848 1.00 83.12 94 GLN A O 1
ATOM 738 N N . GLN A 1 95 ? -17.073 9.563 17.402 1.00 78.50 95 GLN A N 1
ATOM 739 C CA . GLN A 1 95 ? -16.843 9.049 18.760 1.00 78.50 95 GLN A CA 1
ATOM 740 C C . GLN A 1 95 ? -16.775 10.185 19.794 1.00 78.50 95 GLN A C 1
ATOM 742 O O . GLN A 1 95 ? -17.408 10.119 20.850 1.00 78.50 95 GLN A O 1
ATOM 747 N N . LEU A 1 96 ? -16.070 11.276 19.473 1.00 79.94 96 LEU A N 1
ATOM 748 C CA . LEU A 1 96 ? -15.975 12.452 20.345 1.00 79.94 96 LEU A CA 1
ATOM 749 C C . LEU A 1 96 ? -17.326 13.146 20.546 1.00 79.94 96 LEU A C 1
ATOM 751 O O . LEU A 1 96 ? -17.653 13.520 21.671 1.00 79.94 96 LEU A O 1
ATOM 755 N N . LYS A 1 97 ? -18.145 13.278 19.494 1.00 82.00 97 LYS A N 1
ATOM 756 C CA . LYS A 1 97 ? -19.515 13.810 19.607 1.00 82.00 97 LYS A CA 1
ATOM 757 C C . LYS A 1 97 ? -20.387 12.942 20.517 1.00 82.00 97 LYS A C 1
ATOM 759 O O . LYS A 1 97 ? -21.157 13.483 21.313 1.00 82.00 97 LYS A O 1
ATOM 764 N N . GLY A 1 98 ? -20.247 11.616 20.435 1.00 76.12 98 GLY A N 1
ATOM 765 C CA . GLY A 1 98 ? -20.914 10.675 21.339 1.00 76.12 98 GLY A CA 1
ATOM 766 C C . GLY A 1 98 ? -20.553 10.932 22.803 1.00 76.12 98 GLY A C 1
ATOM 767 O O . GLY A 1 98 ? -21.438 11.081 23.648 1.00 76.12 98 GLY A O 1
ATOM 768 N N . LEU A 1 99 ? -19.260 11.100 23.088 1.00 74.88 99 LEU A N 1
ATOM 769 C CA . LEU A 1 99 ? -18.775 11.421 24.431 1.00 74.88 99 LEU A CA 1
ATOM 770 C C . LEU A 1 99 ? -19.199 12.811 24.904 1.00 74.88 99 LEU A C 1
ATOM 772 O O . LEU A 1 99 ? -19.617 12.958 26.048 1.00 74.88 99 LEU A O 1
ATOM 776 N N . GLN A 1 100 ? -19.173 13.823 24.037 1.00 81.06 100 GLN A N 1
ATOM 777 C CA . GLN A 1 100 ? -19.645 15.165 24.378 1.00 81.06 100 GLN A CA 1
ATOM 778 C C . GLN A 1 100 ? -21.125 15.146 24.783 1.00 81.06 100 GLN A C 1
ATOM 780 O O . GLN A 1 100 ? -21.521 15.800 25.748 1.00 81.06 100 GLN A O 1
ATOM 785 N N . LYS A 1 101 ? -21.955 14.383 24.063 1.00 79.12 101 LYS A N 1
ATOM 786 C CA . LYS A 1 101 ? -23.375 14.216 24.393 1.00 79.12 101 LYS A CA 1
ATOM 787 C C . LYS A 1 101 ? -23.562 13.492 25.729 1.00 79.12 101 LYS A C 1
ATOM 789 O O . LYS A 1 101 ? -24.429 13.893 26.503 1.00 79.12 101 LYS A O 1
ATOM 794 N N . ALA A 1 102 ? -22.732 12.488 26.020 1.00 75.69 102 ALA A N 1
ATOM 795 C CA . ALA A 1 102 ? -22.722 11.814 27.316 1.00 75.69 102 ALA A CA 1
ATOM 796 C C . ALA A 1 102 ? -22.359 12.785 28.455 1.00 75.69 102 ALA A C 1
ATOM 798 O O . ALA A 1 102 ? -23.083 12.853 29.443 1.00 75.69 102 ALA A O 1
ATOM 799 N N . PHE A 1 103 ? -21.322 13.610 28.274 1.00 75.31 103 PHE A N 1
ATOM 800 C CA . PHE A 1 103 ? -20.903 14.634 29.240 1.00 75.31 103 PHE A CA 1
ATOM 801 C C . PHE A 1 103 ? -21.948 15.731 29.479 1.00 75.31 103 PHE A C 1
ATOM 803 O O . PHE A 1 103 ? -22.056 16.218 30.600 1.00 75.31 103 PHE A O 1
ATOM 810 N N . LYS A 1 104 ? -22.733 16.118 28.462 1.00 81.31 104 LYS A N 1
ATOM 811 C CA . LYS A 1 104 ? -23.826 17.097 28.624 1.00 81.31 104 LYS A CA 1
ATOM 812 C C . LYS A 1 104 ? -24.959 16.591 29.526 1.00 81.31 104 LYS A C 1
ATOM 814 O O . LYS A 1 104 ? -25.609 17.409 30.164 1.00 81.31 104 LYS A O 1
ATOM 819 N N . ASN A 1 105 ? -25.165 15.274 29.611 1.00 80.38 105 ASN A N 1
ATOM 820 C CA . ASN A 1 105 ? -26.156 14.637 30.487 1.00 80.38 105 ASN A CA 1
ATOM 821 C C . ASN A 1 105 ? -25.471 13.622 31.419 1.00 80.38 105 ASN A C 1
ATOM 823 O O . ASN A 1 105 ? -25.654 12.411 31.244 1.00 80.38 105 ASN A O 1
ATOM 827 N N . PRO A 1 106 ? -24.684 14.097 32.401 1.00 69.00 106 PRO A N 1
ATOM 828 C CA . PRO A 1 106 ? -23.774 13.248 33.158 1.00 69.00 106 PRO A CA 1
ATOM 829 C C . PRO A 1 106 ? -24.522 12.211 33.995 1.00 69.00 106 PRO A C 1
ATOM 831 O O . PRO A 1 106 ? -24.168 11.043 33.951 1.00 69.00 106 PRO A O 1
ATOM 834 N N . LEU A 1 107 ? -25.619 12.596 34.659 1.00 75.31 107 LEU A N 1
ATOM 835 C CA . LEU A 1 107 ? -26.394 11.704 35.533 1.00 75.31 107 LEU A CA 1
ATOM 836 C C . LEU A 1 107 ? -27.007 10.507 34.791 1.00 75.31 107 LEU A C 1
ATOM 838 O O . LEU A 1 107 ? -27.003 9.394 35.305 1.00 75.31 107 LEU A O 1
ATOM 842 N N . MET A 1 108 ? -27.494 10.719 33.567 1.00 69.88 108 MET A N 1
ATOM 843 C CA . MET A 1 108 ? -28.163 9.679 32.778 1.00 69.88 108 MET A CA 1
ATOM 844 C C . MET A 1 108 ? -27.169 8.757 32.051 1.00 69.88 108 MET A C 1
ATOM 846 O O . MET A 1 108 ? -27.519 7.637 31.696 1.00 69.88 108 MET A O 1
ATOM 850 N N . ASN A 1 109 ? -25.924 9.208 31.856 1.00 69.69 109 ASN A N 1
ATOM 851 C CA . ASN A 1 109 ? -24.870 8.472 31.146 1.00 69.69 109 ASN A CA 1
ATOM 852 C C . ASN A 1 109 ? -23.653 8.151 32.033 1.00 69.69 109 ASN A C 1
ATOM 854 O O . ASN A 1 109 ? -22.580 7.846 31.509 1.00 69.69 109 ASN A O 1
ATOM 858 N N . MET A 1 110 ? -23.805 8.184 33.363 1.00 68.56 110 MET A N 1
ATOM 859 C CA . MET A 1 110 ? -22.713 7.947 34.320 1.00 68.56 110 MET A CA 1
ATOM 860 C C . MET A 1 110 ? -21.970 6.632 34.064 1.00 68.56 110 MET A C 1
ATOM 862 O O . MET A 1 110 ? -20.747 6.600 34.165 1.00 68.56 110 MET A O 1
ATOM 866 N N . GLY A 1 111 ? -22.684 5.561 33.692 1.00 72.88 111 GLY A N 1
ATOM 867 C CA . GLY A 1 111 ? -22.075 4.262 33.388 1.00 72.88 111 GLY A CA 1
ATOM 868 C C . GLY A 1 111 ? -21.121 4.308 32.190 1.00 72.88 111 GLY A C 1
ATOM 869 O O . GLY A 1 111 ? -20.024 3.759 32.257 1.00 72.88 111 GLY A O 1
ATOM 870 N N . LEU A 1 112 ? -21.490 5.033 31.130 1.00 69.31 112 LEU A N 1
ATOM 871 C CA . LEU A 1 112 ? -20.638 5.238 29.954 1.00 69.31 112 LEU A CA 1
ATOM 872 C C . LEU A 1 112 ? -19.449 6.155 30.269 1.00 69.31 112 LEU A C 1
ATOM 874 O O . LEU A 1 112 ? -18.343 5.893 29.807 1.00 69.31 112 LEU A O 1
ATOM 878 N N . ILE A 1 113 ? -19.648 7.202 31.078 1.00 70.44 113 ILE A N 1
ATOM 879 C CA . ILE A 1 113 ? -18.574 8.129 31.476 1.00 70.44 113 ILE A CA 1
ATOM 880 C C . ILE A 1 113 ? -17.540 7.423 32.362 1.00 70.44 113 ILE A C 1
ATOM 882 O O . ILE A 1 113 ? -16.344 7.564 32.122 1.00 70.44 113 ILE A O 1
ATOM 886 N N . LEU A 1 114 ? -17.978 6.634 33.349 1.00 76.56 114 LEU A N 1
ATOM 887 C CA . LEU A 1 114 ? -17.087 5.846 34.208 1.00 76.56 114 LEU A CA 1
ATOM 888 C C . LEU A 1 114 ? -16.330 4.778 33.417 1.00 76.56 114 LEU A C 1
ATOM 890 O O . LEU A 1 114 ? -15.126 4.616 33.612 1.00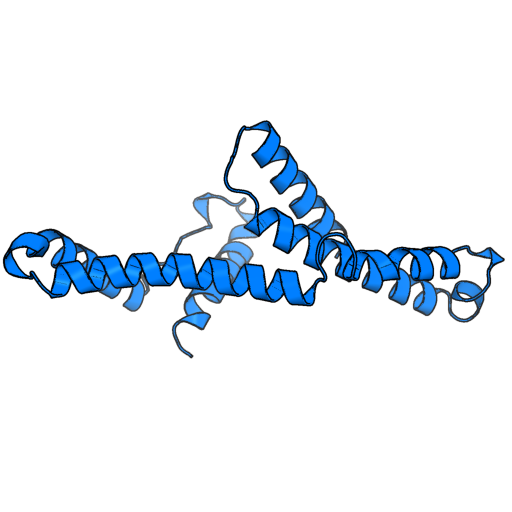 76.56 114 LEU A O 1
ATOM 894 N N . GLN A 1 115 ? -17.009 4.075 32.508 1.00 74.12 115 GLN A N 1
ATOM 895 C CA . GLN A 1 115 ? -16.378 3.073 31.651 1.00 74.12 115 GLN A CA 1
ATOM 896 C C . GLN A 1 115 ? -15.359 3.697 30.693 1.00 74.12 115 GLN A C 1
ATOM 898 O O . GLN A 1 115 ? -14.285 3.136 30.479 1.00 74.12 115 GLN A O 1
ATOM 903 N N . GLU A 1 116 ? -15.670 4.850 30.105 1.00 70.31 116 GLU A N 1
ATOM 904 C CA . GLU A 1 116 ? -14.738 5.502 29.194 1.00 70.31 116 GLU A CA 1
ATOM 905 C C . GLU A 1 116 ? -13.585 6.170 29.950 1.00 70.31 116 GLU A C 1
ATOM 907 O O . GLU A 1 116 ? -12.448 6.140 29.483 1.00 70.31 116 GLU A O 1
ATOM 912 N N . GLY A 1 117 ? -13.844 6.702 31.147 1.00 74.00 117 GLY A N 1
ATOM 913 C CA . GLY A 1 117 ? -12.822 7.191 32.069 1.00 74.00 117 GLY A CA 1
ATOM 914 C C . GLY A 1 117 ? -11.843 6.087 32.463 1.00 74.00 117 GLY A C 1
ATOM 915 O O . GLY A 1 117 ? -10.637 6.277 32.332 1.00 74.00 117 GLY A O 1
ATOM 916 N N . SER A 1 118 ? -12.339 4.905 32.843 1.00 72.81 118 SER A N 1
ATOM 917 C CA . SER A 1 118 ? -11.489 3.759 33.186 1.00 72.81 118 SER A CA 1
ATOM 918 C C . SER A 1 118 ? -10.740 3.192 31.977 1.00 72.81 118 SER A C 1
ATOM 920 O O . SER A 1 118 ? -9.549 2.915 32.093 1.00 72.81 118 SER A O 1
ATOM 922 N N . LYS A 1 119 ? -11.369 3.102 30.793 1.00 66.94 119 LYS A N 1
ATOM 923 C CA . LYS A 1 119 ? -10.693 2.723 29.535 1.00 66.94 119 LYS A CA 1
ATOM 924 C C . LYS A 1 119 ? -9.601 3.710 29.137 1.00 66.94 119 LYS A C 1
ATOM 926 O O . LYS A 1 119 ? -8.538 3.289 28.692 1.00 66.94 119 LYS A O 1
ATOM 931 N N . ARG A 1 120 ? -9.845 5.016 29.259 1.00 65.50 120 ARG A N 1
ATOM 932 C CA . ARG A 1 120 ? -8.854 6.058 28.947 1.00 65.50 120 ARG A CA 1
ATOM 933 C C . ARG A 1 120 ? -7.706 6.037 29.940 1.00 65.50 120 ARG A C 1
ATOM 935 O O . ARG A 1 120 ? -6.565 6.135 29.508 1.00 65.50 120 ARG A O 1
ATOM 942 N N . LEU A 1 121 ? -7.996 5.835 31.224 1.00 64.81 121 LEU A N 1
ATOM 943 C CA . LEU A 1 121 ? -6.970 5.658 32.246 1.00 64.81 121 LEU A CA 1
ATOM 944 C C . LEU A 1 121 ? -6.131 4.409 31.952 1.00 64.81 121 LEU A C 1
ATOM 946 O O . LEU A 1 121 ? -4.916 4.506 31.900 1.00 64.81 121 LEU A O 1
ATOM 950 N N . SER A 1 122 ? -6.773 3.274 31.651 1.00 62.03 122 SER A N 1
ATOM 951 C CA . SER A 1 122 ? -6.131 2.017 31.234 1.00 62.03 122 SER A CA 1
ATOM 952 C C . SER A 1 122 ? -5.250 2.192 29.988 1.00 62.03 122 SER A C 1
ATOM 954 O O . SER A 1 122 ? -4.128 1.694 29.964 1.00 62.03 122 SER A O 1
ATOM 956 N N . ARG A 1 123 ? -5.695 2.960 28.984 1.00 63.03 123 ARG A N 1
ATOM 957 C CA . ARG A 1 123 ? -4.885 3.315 27.803 1.00 63.03 123 ARG A CA 1
ATOM 958 C C . ARG A 1 123 ? -3.716 4.244 28.147 1.00 63.03 123 ARG A C 1
ATOM 960 O O . ARG A 1 123 ? -2.622 4.030 27.644 1.00 63.03 123 ARG A O 1
ATOM 967 N N . SER A 1 124 ? -3.939 5.232 29.011 1.00 59.88 124 SER A N 1
ATOM 968 C CA . SER A 1 124 ? -2.941 6.219 29.446 1.00 59.88 124 SER A CA 1
ATOM 969 C C . SER A 1 124 ? -1.840 5.601 30.319 1.00 59.88 124 SER A C 1
ATOM 971 O O . SER A 1 124 ? -0.681 5.968 30.178 1.00 59.88 124 SER A O 1
ATOM 973 N N . ILE A 1 125 ? -2.162 4.599 31.146 1.00 54.03 125 ILE A N 1
ATOM 974 C CA . ILE A 1 125 ? -1.189 3.834 31.954 1.00 54.03 125 ILE A CA 1
ATOM 975 C C . ILE A 1 125 ? -0.540 2.666 31.184 1.00 54.03 125 ILE A C 1
ATOM 977 O O . ILE A 1 125 ? 0.073 1.789 31.788 1.00 54.03 125 ILE A O 1
ATOM 981 N N . GLY A 1 126 ? -0.706 2.599 29.858 1.00 50.12 126 GLY A N 1
ATOM 982 C CA . GLY A 1 126 ? -0.112 1.564 29.000 1.00 50.12 126 GLY A CA 1
ATOM 983 C C . GLY A 1 126 ? -0.792 0.186 29.055 1.00 50.12 126 GLY A C 1
ATOM 984 O O . GLY A 1 126 ? -0.511 -0.670 28.220 1.00 50.12 126 GLY A O 1
ATOM 985 N N . SER A 1 127 ? -1.751 -0.027 29.960 1.00 48.84 127 SER A N 1
ATOM 986 C CA . SER A 1 127 ? -2.532 -1.268 30.120 1.00 48.84 127 SER A CA 1
ATOM 987 C C . SER A 1 127 ? -3.797 -1.295 29.240 1.00 48.84 127 SER A C 1
ATOM 989 O O . SER A 1 127 ? -4.845 -1.811 29.623 1.00 48.84 127 SER A O 1
ATOM 991 N N . GLY A 1 128 ? -3.722 -0.677 28.061 1.00 48.50 128 GLY A N 1
ATOM 992 C CA . GLY A 1 128 ? -4.820 -0.576 27.094 1.00 48.50 128 GLY A CA 1
ATOM 993 C C . GLY A 1 128 ? -4.349 -0.614 25.640 1.00 48.50 128 GLY A C 1
ATOM 994 O O . GLY A 1 128 ? -5.122 -0.281 24.739 1.00 48.50 128 GLY A O 1
ATOM 995 N N . GLY A 1 129 ? -3.086 -0.989 25.409 1.00 55.47 129 GLY A N 1
ATOM 996 C CA . GLY A 1 129 ? -2.547 -1.217 24.074 1.00 55.47 129 GLY A CA 1
ATOM 997 C C . GLY A 1 129 ? -3.218 -2.419 23.411 1.00 55.47 129 GLY A C 1
ATOM 998 O O . GLY A 1 129 ? -3.464 -3.445 24.045 1.00 55.47 129 GLY A O 1
ATOM 999 N N . THR A 1 130 ? -3.523 -2.304 22.122 1.00 63.59 130 THR A N 1
ATOM 1000 C CA . THR A 1 130 ? -3.920 -3.442 21.287 1.00 63.59 130 THR A CA 1
ATOM 1001 C C . THR A 1 130 ? -2.747 -4.411 21.198 1.00 63.59 130 THR A C 1
ATOM 1003 O O . THR A 1 130 ? -1.827 -4.188 20.414 1.00 63.59 130 THR A O 1
ATOM 1006 N N . ASN A 1 131 ? -2.753 -5.461 22.021 1.00 72.38 131 ASN A N 1
ATOM 1007 C CA . ASN A 1 131 ? -1.754 -6.515 21.931 1.00 72.38 131 ASN A CA 1
ATOM 1008 C C . ASN A 1 131 ? -1.987 -7.313 20.639 1.00 72.38 131 ASN A C 1
ATOM 1010 O O . ASN A 1 131 ? -2.991 -8.011 20.493 1.00 72.38 131 ASN A O 1
ATOM 1014 N N . LEU A 1 132 ? -1.062 -7.166 19.692 1.00 80.88 132 LEU A N 1
ATOM 1015 C CA . LEU A 1 132 ? -1.091 -7.858 18.406 1.00 80.88 132 LEU A CA 1
ATOM 1016 C C . LEU A 1 132 ? -0.348 -9.199 18.446 1.00 80.88 132 LEU A C 1
ATOM 1018 O O . LEU A 1 132 ? -0.483 -9.982 17.511 1.00 80.88 132 LEU A O 1
ATOM 1022 N N . GLU A 1 133 ? 0.395 -9.493 19.519 1.00 82.62 133 GLU A N 1
ATOM 1023 C CA . GLU A 1 133 ? 1.234 -10.694 19.638 1.00 82.62 133 GLU A CA 1
ATOM 1024 C C . GLU A 1 133 ? 0.431 -11.991 19.513 1.00 82.62 133 GLU A C 1
ATOM 1026 O O . GLU A 1 133 ? 0.944 -12.987 19.020 1.00 82.62 133 GLU A O 1
ATOM 1031 N N . GLN A 1 134 ? -0.837 -11.970 19.924 1.00 86.00 134 GLN A N 1
ATOM 1032 C CA . GLN A 1 134 ? -1.743 -13.118 19.840 1.00 86.00 134 GLN A CA 1
ATOM 1033 C C . GLN A 1 134 ? -2.221 -13.431 18.414 1.00 86.00 134 GLN A C 1
ATOM 1035 O O . GLN A 1 134 ? -2.739 -14.516 18.169 1.00 86.00 134 GLN A O 1
ATOM 1040 N N . PHE A 1 135 ? -2.078 -12.486 17.482 1.00 87.94 135 PHE A N 1
ATOM 1041 C CA . PHE A 1 135 ? -2.516 -12.627 16.090 1.00 87.94 135 PHE A CA 1
ATOM 1042 C C . PHE A 1 135 ? -1.353 -12.853 15.120 1.00 87.94 135 PHE A C 1
ATOM 1044 O O . PHE A 1 135 ? -1.573 -12.945 13.913 1.00 87.94 135 PHE A O 1
ATOM 1051 N N . VAL A 1 136 ? -0.120 -12.924 15.625 1.00 90.44 136 VAL A N 1
ATOM 1052 C CA . VAL A 1 136 ? 1.084 -13.108 14.814 1.00 90.44 136 VAL A CA 1
ATOM 1053 C C . VAL A 1 136 ? 1.845 -14.354 15.246 1.00 90.44 136 VAL A C 1
ATOM 1055 O O . VAL A 1 136 ? 1.758 -14.795 16.389 1.00 90.44 136 VAL A O 1
ATOM 1058 N N . ALA A 1 137 ? 2.620 -14.919 14.322 1.00 92.25 137 ALA A N 1
ATOM 1059 C CA . ALA A 1 137 ? 3.547 -15.995 14.644 1.00 92.25 137 ALA A CA 1
ATOM 1060 C C . ALA A 1 137 ? 4.602 -15.528 15.662 1.00 92.25 137 ALA A C 1
ATOM 1062 O O . ALA A 1 137 ? 4.962 -14.348 15.696 1.00 92.25 137 ALA A O 1
ATOM 1063 N N . ASP A 1 138 ? 5.149 -16.467 16.439 1.00 92.19 138 ASP A N 1
ATOM 1064 C CA . ASP A 1 138 ? 6.128 -16.178 17.496 1.00 92.19 138 ASP A CA 1
ATOM 1065 C C . ASP A 1 138 ? 7.332 -15.366 16.997 1.00 92.19 138 ASP A C 1
ATOM 1067 O O . ASP A 1 138 ? 7.797 -14.459 17.684 1.00 92.19 138 ASP A O 1
ATOM 1071 N N . THR A 1 139 ? 7.782 -15.627 15.768 1.00 95.56 139 THR A N 1
ATOM 1072 C CA . THR A 1 139 ? 8.907 -14.933 15.121 1.00 95.56 139 THR A CA 1
ATOM 1073 C C . THR A 1 139 ? 8.631 -13.465 14.788 1.00 95.56 139 THR A C 1
ATOM 1075 O O . THR A 1 139 ? 9.572 -12.709 14.569 1.00 95.56 139 THR A O 1
ATOM 1078 N N . LEU A 1 140 ? 7.364 -13.043 14.746 1.00 93.25 140 LEU A N 1
ATOM 1079 C CA . LEU A 1 140 ? 6.945 -11.685 14.385 1.00 93.25 140 LEU A CA 1
ATOM 1080 C C . LEU A 1 140 ? 6.438 -10.876 15.584 1.00 93.25 140 LEU A C 1
ATOM 1082 O O . LEU A 1 140 ? 6.011 -9.733 15.409 1.00 93.25 140 LEU A O 1
ATOM 1086 N N . LYS A 1 141 ? 6.495 -11.426 16.804 1.00 90.75 141 LYS A N 1
ATOM 1087 C CA . LYS A 1 141 ? 6.003 -10.747 18.014 1.00 90.75 141 LYS A CA 1
ATOM 1088 C C . LYS A 1 141 ? 6.689 -9.410 18.260 1.00 90.75 141 LYS A C 1
ATOM 1090 O O . LYS A 1 141 ? 6.017 -8.440 18.595 1.00 90.75 141 LYS A O 1
ATOM 1095 N N . ASP A 1 142 ? 7.993 -9.315 18.027 1.00 89.94 142 ASP A N 1
ATOM 1096 C CA . ASP A 1 142 ? 8.710 -8.051 18.220 1.00 89.94 142 ASP A CA 1
ATOM 1097 C C . ASP A 1 142 ? 8.303 -6.994 17.186 1.00 89.94 142 ASP A C 1
ATOM 1099 O O . ASP A 1 142 ? 8.068 -5.838 17.538 1.00 89.94 142 ASP A O 1
ATOM 1103 N N . SER A 1 143 ? 8.093 -7.386 15.926 1.00 89.38 143 SER A N 1
ATOM 1104 C CA . SER A 1 143 ? 7.526 -6.491 14.908 1.00 89.38 143 SER A CA 1
ATOM 1105 C C . SER A 1 143 ? 6.090 -6.074 15.243 1.00 89.38 143 SER A C 1
ATOM 1107 O O . SER A 1 143 ? 5.712 -4.923 15.022 1.00 89.38 143 SER A O 1
ATOM 1109 N N . ALA A 1 144 ? 5.294 -6.974 15.824 1.00 86.69 144 ALA A N 1
ATOM 1110 C CA . ALA A 1 144 ? 3.939 -6.676 16.274 1.00 86.69 144 ALA A CA 1
ATOM 1111 C C . ALA A 1 144 ? 3.920 -5.683 17.447 1.00 86.69 144 ALA A C 1
ATOM 1113 O O . ALA A 1 144 ? 3.085 -4.776 17.457 1.00 86.69 144 ALA A O 1
ATOM 1114 N N . LYS A 1 145 ? 4.877 -5.781 18.383 1.00 85.62 145 LYS A N 1
ATOM 1115 C CA . LYS A 1 145 ? 5.078 -4.779 19.443 1.00 85.62 145 LYS A CA 1
ATOM 1116 C C . LYS A 1 145 ? 5.418 -3.412 18.860 1.00 85.62 145 LYS A C 1
ATOM 1118 O O . LYS A 1 145 ? 4.794 -2.429 19.245 1.00 85.62 145 LYS A O 1
ATOM 1123 N N . LEU A 1 146 ? 6.352 -3.346 17.908 1.00 85.25 146 LEU A N 1
ATOM 1124 C CA . LEU A 1 146 ? 6.715 -2.090 17.240 1.00 85.25 146 LEU A CA 1
ATOM 1125 C C . LEU A 1 146 ? 5.512 -1.466 16.520 1.00 85.25 146 LEU A C 1
ATOM 1127 O O . LEU A 1 146 ? 5.276 -0.263 16.631 1.00 85.25 146 LEU A O 1
ATOM 1131 N N . CYS A 1 147 ? 4.702 -2.282 15.841 1.00 83.62 147 CYS A N 1
ATOM 1132 C CA . CYS A 1 147 ? 3.468 -1.821 15.209 1.00 83.62 147 CYS A CA 1
ATOM 1133 C C . CYS A 1 147 ? 2.480 -1.261 16.247 1.00 83.62 147 CYS A C 1
ATOM 1135 O O . CYS A 1 147 ? 1.986 -0.143 16.089 1.00 83.62 147 CYS A O 1
ATOM 1137 N N . ALA A 1 148 ? 2.255 -1.981 17.351 1.00 80.69 148 ALA A N 1
ATOM 1138 C CA . ALA A 1 148 ? 1.386 -1.525 18.433 1.00 80.69 148 ALA A CA 1
ATOM 1139 C C . ALA A 1 148 ? 1.881 -0.214 19.074 1.00 80.69 148 ALA A C 1
ATOM 1141 O O . ALA A 1 148 ? 1.074 0.667 19.364 1.00 80.69 148 ALA A O 1
ATOM 1142 N N . GLN A 1 149 ? 3.195 -0.050 19.245 1.00 78.19 149 GLN A N 1
ATOM 1143 C CA . GLN A 1 149 ? 3.809 1.158 19.806 1.00 78.19 149 GLN A CA 1
ATOM 1144 C C . GLN A 1 149 ? 3.731 2.358 18.861 1.00 78.19 149 GLN A C 1
ATOM 1146 O O . GLN A 1 149 ? 3.452 3.464 19.318 1.00 78.19 149 GLN A O 1
ATOM 1151 N N . SER A 1 150 ? 3.921 2.154 17.552 1.00 72.00 150 SER A N 1
ATOM 1152 C CA . SER A 1 150 ? 3.837 3.234 16.555 1.00 72.00 150 SER A CA 1
ATOM 1153 C C . SER A 1 150 ? 2.481 3.949 16.571 1.00 72.00 150 SER A C 1
ATOM 1155 O O . SER A 1 150 ? 2.403 5.148 16.335 1.00 72.00 150 SER A O 1
ATOM 1157 N N . ARG A 1 151 ? 1.422 3.229 16.952 1.00 60.34 151 ARG A N 1
ATOM 1158 C CA . ARG A 1 151 ? 0.069 3.759 17.129 1.00 60.34 151 ARG A CA 1
ATOM 1159 C C . ARG A 1 151 ? -0.129 4.526 18.443 1.00 60.34 151 ARG A C 1
ATOM 1161 O O . ARG A 1 151 ? -1.004 5.383 18.501 1.00 60.34 151 ARG A O 1
ATOM 1168 N N . SER A 1 152 ? 0.650 4.223 19.482 1.00 52.19 152 SER A N 1
ATOM 1169 C CA . SER A 1 152 ? 0.610 4.928 20.773 1.00 52.19 152 SER A CA 1
ATOM 1170 C C . SER A 1 152 ? 1.431 6.219 20.756 1.00 52.19 152 SER A C 1
ATOM 1172 O O . SER A 1 152 ? 1.022 7.199 21.366 1.00 52.19 152 SER A O 1
ATOM 1174 N N . ALA A 1 153 ? 2.552 6.244 20.026 1.00 50.16 153 ALA A N 1
ATOM 1175 C CA . ALA A 1 153 ? 3.432 7.413 19.924 1.00 50.16 153 ALA A CA 1
ATOM 1176 C C . ALA A 1 153 ? 2.779 8.627 19.228 1.00 50.16 153 ALA A C 1
ATOM 1178 O O . ALA A 1 153 ? 3.185 9.759 19.473 1.00 50.16 153 ALA A O 1
ATOM 1179 N N . ASP A 1 154 ? 1.748 8.403 18.408 1.00 47.06 154 ASP A N 1
ATOM 1180 C CA . ASP A 1 154 ? 0.935 9.465 17.790 1.00 47.06 154 ASP A CA 1
ATOM 1181 C C . ASP A 1 154 ? 0.005 10.180 18.791 1.00 47.06 154 ASP A C 1
ATOM 1183 O O . ASP A 1 154 ? -0.600 11.192 18.455 1.00 47.06 154 ASP A O 1
ATOM 1187 N N . ASN A 1 155 ? -0.128 9.666 20.020 1.00 40.50 155 ASN A N 1
ATOM 1188 C CA . ASN A 1 155 ? -0.968 10.253 21.067 1.00 40.50 155 ASN A CA 1
ATOM 1189 C C . ASN A 1 155 ? -0.173 11.130 22.063 1.00 40.50 155 ASN A C 1
ATOM 1191 O O . ASN A 1 155 ? -0.792 11.777 22.906 1.00 40.50 155 ASN A O 1
ATOM 1195 N N . ASP A 1 156 ? 1.165 11.151 21.951 1.00 33.31 156 ASP A N 1
ATOM 1196 C CA . ASP A 1 156 ? 2.102 11.879 22.829 1.00 33.31 156 ASP A CA 1
ATOM 1197 C C . ASP A 1 156 ? 2.819 13.062 22.126 1.00 33.31 156 ASP A C 1
ATOM 1199 O O . ASP A 1 156 ? 3.758 13.640 22.680 1.00 33.31 156 ASP A O 1
ATOM 1203 N N . ARG A 1 157 ? 2.394 13.442 20.912 1.00 33.50 157 ARG A N 1
ATOM 1204 C CA . ARG A 1 157 ? 2.808 14.676 20.212 1.00 33.50 157 ARG A CA 1
ATOM 1205 C C . ARG A 1 157 ? 1.625 15.615 20.030 1.00 33.50 157 ARG A C 1
ATOM 1207 O O . ARG A 1 157 ? 1.863 16.840 20.093 1.00 33.50 157 ARG A O 1
#

Radius of gyration: 22.01 Å; chains: 1; bounding box: 50×33×62 Å

Secondary structure (DSSP, 8-state):
-HHHHHHHHHHHHHHHHTT-S--HHHHHHHHHHHHHHHHHHHHHHHHHHTHHHHSGGGSHHHHHHHHHHHTTSSS-HHHHHHHHHHHHHHHHHHHHHHHHHHHHSTTTTHHHHHHHHHHHHHHHTTTT----GGGS-GGGHHHHHHHHHHHHHTT--

InterPro domains:
  IPR009075 Acyl-CoA dehydrogenase/oxidase, C-terminal [PF00441] (4-85)
  IPR036250 Acyl-CoA dehydrogenase-like, C-terminal [SSF47203] (2-101)

Organism: Culex pipiens (NCBI:txid7175)

pLDDT: mean 85.77, std 14.86, range [33.31, 97.94]

Foldseek 3Di:
DVVVLVVLVCVLVVCVVVVDPPRLLSVLVSLLCNLVVQLVVLVVVLVVVDPVCCDVVVVSVVSNVVSPCSCPPPHHNVRSVVVNVVVVVVVVVVVVVVVVVCVVVVVVNVVVVVVVVVQVVCVVVVNNFPQCLVVDDPVCNVVSVVVSVVVSVVVVD